Protein AF-A0A239PI27-F1 (afdb_monomer_lite)

pLDDT: mean 76.12, std 17.0, range [29.89, 93.25]

Foldseek 3Di:
DFDFDWLAFQDDDDVPDDQQLDWAQFDLLQWIWGFDDDDDQWTKTATQDGPPPDDDRIDTDGPVRSVVGDRTDGDGCQVHVLSVLNSLLSVQCSVPPPALLSQLSCCCNNVCVQAPPSFQKGKDAQVNLVVSCVSSVHDSVVSVVSVVVCCVLLQKPWPDDDPVGGITIIGGDNDPVSVPVHD

Structure (mmCIF, N/CA/C/O backbone):
data_AF-A0A239PI27-F1
#
_entry.id   AF-A0A239PI27-F1
#
loop_
_atom_site.group_PDB
_atom_site.id
_atom_site.type_symbol
_atom_site.label_atom_id
_atom_site.label_alt_id
_atom_site.label_comp_id
_atom_site.label_asym_id
_atom_site.label_entity_id
_atom_site.label_seq_id
_atom_site.pdbx_PDB_ins_code
_atom_site.Cartn_x
_atom_site.Cartn_y
_atom_site.Cartn_z
_atom_site.occupancy
_atom_site.B_iso_or_equiv
_atom_site.auth_seq_id
_atom_site.auth_comp_id
_atom_site.auth_asym_id
_atom_s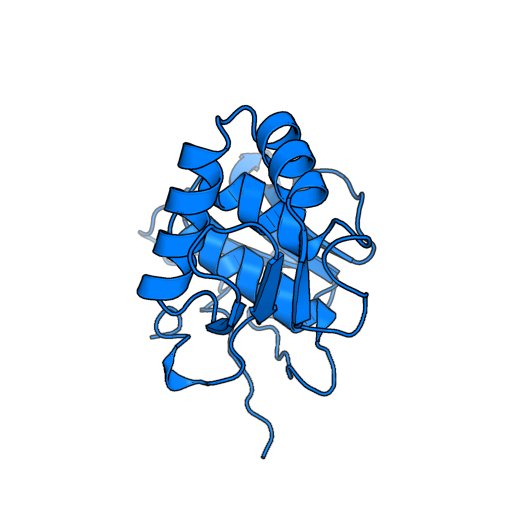ite.auth_atom_id
_atom_site.pdbx_PDB_model_num
ATOM 1 N N . MET A 1 1 ? -10.023 -21.571 -5.915 1.00 35.88 1 MET A N 1
ATOM 2 C CA . MET A 1 1 ? -9.535 -21.628 -4.523 1.00 35.88 1 MET A CA 1
ATOM 3 C C . MET A 1 1 ? -9.506 -20.199 -4.017 1.00 35.88 1 MET A C 1
ATOM 5 O O . MET A 1 1 ? -8.879 -19.379 -4.668 1.00 35.88 1 MET A O 1
ATOM 9 N N . THR A 1 2 ? -10.260 -19.892 -2.965 1.00 34.31 2 THR A N 1
ATOM 10 C CA . THR A 1 2 ? -10.336 -18.550 -2.367 1.00 34.31 2 THR A CA 1
ATOM 11 C C . THR A 1 2 ? -9.229 -18.450 -1.325 1.00 34.31 2 THR A C 1
ATOM 13 O O . THR A 1 2 ? -9.253 -19.186 -0.338 1.00 34.31 2 THR A O 1
ATOM 16 N N . THR A 1 3 ? -8.226 -17.610 -1.561 1.00 36.66 3 THR A N 1
ATOM 17 C CA . THR A 1 3 ? -7.160 -17.361 -0.586 1.00 36.66 3 THR A CA 1
ATOM 18 C C . THR A 1 3 ? -7.616 -16.221 0.313 1.00 36.66 3 THR A C 1
ATOM 20 O O . THR A 1 3 ? -7.413 -15.059 -0.017 1.00 36.66 3 THR A O 1
ATOM 23 N N . ASN A 1 4 ? -8.261 -16.547 1.434 1.00 38.62 4 ASN A N 1
ATOM 24 C CA . ASN A 1 4 ? -8.597 -15.544 2.442 1.00 38.62 4 ASN A CA 1
ATOM 25 C C . ASN A 1 4 ? -7.310 -15.138 3.166 1.00 38.62 4 ASN A C 1
ATOM 27 O O . ASN A 1 4 ? -6.763 -15.912 3.957 1.00 38.62 4 ASN A O 1
ATOM 31 N N . VAL A 1 5 ? -6.812 -13.934 2.892 1.00 39.94 5 VAL A N 1
ATOM 32 C CA . VAL A 1 5 ? -5.713 -13.356 3.669 1.00 39.94 5 VAL A CA 1
ATOM 33 C C . VAL A 1 5 ? -6.312 -12.722 4.917 1.00 39.94 5 VAL A C 1
ATOM 35 O O . VAL A 1 5 ? -6.909 -11.651 4.857 1.00 39.94 5 VAL A O 1
ATOM 38 N N . LYS A 1 6 ? -6.159 -13.395 6.063 1.00 40.91 6 LYS A N 1
ATOM 39 C CA . LYS A 1 6 ? -6.489 -12.809 7.365 1.00 40.91 6 LYS A CA 1
ATOM 40 C C . LYS A 1 6 ? -5.439 -11.763 7.703 1.00 40.91 6 LYS A C 1
ATOM 42 O O . LYS A 1 6 ? -4.371 -12.115 8.191 1.00 40.91 6 LYS A O 1
ATOM 47 N N . LEU A 1 7 ? -5.750 -10.487 7.486 1.00 43.12 7 LEU A N 1
ATOM 48 C CA . LEU A 1 7 ? -5.009 -9.412 8.146 1.00 43.12 7 LEU A CA 1
ATOM 49 C C . LEU A 1 7 ? -5.053 -9.692 9.658 1.00 43.12 7 LEU A C 1
ATOM 51 O O . LEU A 1 7 ? -6.125 -9.989 10.188 1.00 43.12 7 LEU A O 1
ATOM 55 N N . GLY A 1 8 ? -3.878 -9.721 10.296 1.00 35.66 8 GLY A N 1
ATOM 56 C CA . GLY A 1 8 ? -3.658 -10.240 11.649 1.00 35.66 8 GLY A CA 1
ATOM 57 C C . GLY A 1 8 ? -4.667 -9.770 12.703 1.00 35.66 8 GLY A C 1
ATOM 58 O O . GLY A 1 8 ? -5.307 -8.737 12.566 1.00 35.66 8 GLY A O 1
ATOM 59 N N . HIS A 1 9 ? -4.790 -10.565 13.765 1.00 37.97 9 HIS A N 1
ATOM 60 C CA . HIS A 1 9 ? -5.747 -10.439 14.867 1.00 37.97 9 HIS A CA 1
ATOM 61 C C . HIS A 1 9 ? -6.079 -8.980 15.271 1.00 37.97 9 HIS A C 1
ATOM 63 O O . HIS A 1 9 ? -5.299 -8.325 15.960 1.00 37.97 9 HIS A O 1
ATOM 69 N N . VAL A 1 10 ? -7.268 -8.485 14.904 1.00 40.59 10 VAL A N 1
ATOM 70 C CA . VAL A 1 10 ? -7.794 -7.165 15.312 1.00 40.59 10 VAL A CA 1
ATOM 71 C C . VAL A 1 10 ? -8.732 -7.325 16.527 1.00 40.59 10 VAL A C 1
ATOM 73 O O . VAL A 1 10 ? -9.886 -6.924 16.511 1.00 40.59 10 VAL A O 1
ATOM 76 N N . GLY A 1 11 ? -8.280 -8.005 17.584 1.00 36.88 11 GLY A N 1
ATOM 77 C CA . GLY A 1 11 ? -9.087 -8.281 18.787 1.00 36.88 11 GLY A CA 1
ATOM 78 C C . GLY A 1 11 ? -9.107 -7.148 19.835 1.00 36.88 11 GLY A C 1
ATOM 79 O O . GLY A 1 11 ? -8.317 -6.201 19.735 1.00 36.88 11 GLY A O 1
ATOM 80 N N . PRO A 1 12 ? -9.969 -7.241 20.878 1.00 37.19 12 PRO A N 1
ATOM 81 C CA . PRO A 1 12 ? -9.900 -6.365 22.052 1.00 37.19 12 PRO A CA 1
ATOM 82 C C . PRO A 1 12 ? -8.507 -6.450 22.690 1.00 37.19 12 PRO A C 1
ATOM 84 O O . PRO A 1 12 ? -7.808 -7.448 22.508 1.00 37.19 12 PRO A O 1
ATOM 87 N N . PRO A 1 13 ? -8.061 -5.411 23.416 1.00 37.12 13 PRO A N 1
ATOM 88 C CA . PRO A 1 13 ? -6.675 -5.320 23.831 1.00 37.12 13 PRO A CA 1
ATOM 89 C C . PRO A 1 13 ? -6.244 -6.537 24.660 1.00 37.12 13 PRO A C 1
ATOM 91 O O . PRO A 1 13 ? -6.790 -6.722 25.746 1.00 37.12 13 PRO A O 1
ATOM 94 N N . PRO A 1 14 ? -5.225 -7.315 24.237 1.00 39.59 14 PRO A N 1
ATOM 95 C CA . PRO A 1 14 ? -4.486 -8.114 25.194 1.00 39.59 14 PRO A CA 1
ATOM 96 C C . PRO A 1 14 ? -3.886 -7.149 26.214 1.00 39.59 14 PRO A C 1
ATOM 98 O O . PRO A 1 14 ? -3.265 -6.136 25.861 1.00 39.59 14 PRO A O 1
ATOM 101 N N . THR A 1 15 ? -4.131 -7.435 27.486 1.00 44.69 15 THR A N 1
ATOM 102 C CA . THR A 1 15 ? -3.475 -6.793 28.620 1.00 44.69 15 THR A CA 1
ATOM 103 C C . THR A 1 15 ? -1.974 -7.063 28.518 1.00 44.69 15 THR A C 1
ATOM 105 O O . THR A 1 15 ? -1.523 -8.123 28.935 1.00 44.69 15 THR A O 1
ATOM 108 N N . GLY A 1 16 ? -1.207 -6.142 27.921 1.00 44.62 16 GLY A N 1
ATOM 109 C CA . GLY A 1 16 ? 0.262 -6.208 27.919 1.00 44.62 16 GLY A CA 1
ATOM 110 C C . GLY A 1 16 ? 0.997 -5.753 26.652 1.00 44.62 16 GLY A C 1
ATOM 111 O O . GLY A 1 16 ? 2.177 -5.442 26.758 1.00 44.62 16 GLY A O 1
ATOM 112 N N . ASP A 1 17 ? 0.344 -5.660 25.487 1.00 52.19 17 ASP A N 1
ATOM 113 C CA . ASP A 1 17 ? 1.023 -5.285 24.226 1.00 52.19 17 ASP A CA 1
ATOM 114 C C . ASP A 1 17 ? 0.942 -3.787 23.906 1.00 52.19 17 ASP A C 1
ATOM 116 O O . ASP A 1 17 ? -0.110 -3.177 24.114 1.00 52.19 17 ASP A O 1
ATOM 120 N N . ASP A 1 18 ? 2.008 -3.221 23.316 1.00 54.88 18 ASP A N 1
ATOM 121 C CA . ASP A 1 18 ? 2.048 -1.824 22.853 1.00 54.88 18 ASP A CA 1
ATOM 122 C C . ASP A 1 18 ? 0.919 -1.570 21.832 1.00 54.88 18 ASP A C 1
ATOM 124 O O . ASP A 1 18 ? 0.985 -2.042 20.688 1.00 54.88 18 ASP A O 1
ATOM 128 N N . PRO A 1 19 ? -0.128 -0.807 22.199 1.00 53.09 19 PRO A N 1
ATOM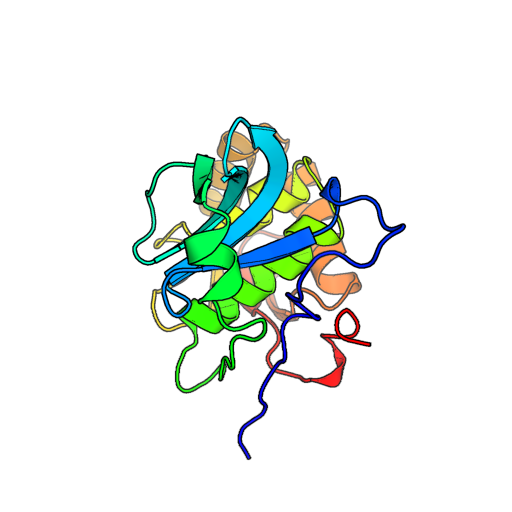 129 C CA . PRO A 1 19 ? -1.264 -0.563 21.320 1.00 53.09 19 PRO A CA 1
ATOM 130 C C . PRO A 1 19 ? -0.869 0.209 20.054 1.00 53.09 19 PRO A C 1
ATOM 132 O O . PRO A 1 19 ? -1.621 0.184 19.085 1.00 53.09 19 PRO A O 1
ATOM 135 N N . ARG A 1 20 ? 0.307 0.855 20.017 1.00 50.44 20 ARG A N 1
ATOM 136 C CA . ARG A 1 20 ? 0.781 1.660 18.878 1.00 50.44 20 ARG A CA 1
ATOM 137 C C . ARG A 1 20 ? 1.198 0.843 17.658 1.00 50.44 20 ARG A C 1
ATOM 139 O O . ARG A 1 20 ? 1.358 1.410 16.581 1.00 50.44 20 ARG A O 1
ATOM 146 N N . ARG A 1 21 ? 1.373 -0.474 17.803 1.00 54.38 21 ARG A N 1
ATOM 147 C CA . ARG A 1 21 ? 1.685 -1.386 16.687 1.00 54.38 21 ARG A CA 1
ATOM 148 C C . ARG A 1 21 ? 0.445 -2.011 16.050 1.00 54.38 21 ARG A C 1
ATOM 150 O O . ARG A 1 21 ? 0.571 -2.833 15.150 1.00 54.38 21 ARG A O 1
ATOM 157 N N . ARG A 1 22 ? -0.752 -1.647 16.516 1.00 65.38 22 ARG A N 1
ATOM 158 C CA . ARG A 1 22 ? -1.993 -2.303 16.104 1.00 65.38 22 ARG A CA 1
ATOM 159 C C . ARG A 1 22 ? -2.624 -1.612 14.914 1.00 65.38 22 ARG A C 1
ATOM 161 O O . ARG A 1 22 ? -2.757 -0.386 14.892 1.00 65.38 22 ARG A O 1
ATOM 168 N N . VAL A 1 23 ? -3.067 -2.435 13.973 1.00 65.69 23 VAL A N 1
ATOM 169 C CA . VAL A 1 23 ? -3.832 -2.018 12.809 1.00 65.69 23 VAL A CA 1
ATOM 170 C C . VAL A 1 23 ? -5.245 -2.574 12.913 1.00 65.69 23 VAL A C 1
ATOM 172 O O . VAL A 1 23 ? -5.414 -3.733 13.269 1.00 65.69 23 VAL A O 1
ATOM 175 N N . LEU A 1 24 ? -6.252 -1.747 12.640 1.00 68.44 24 LEU A N 1
ATOM 176 C CA . LEU A 1 24 ? -7.659 -2.105 12.751 1.00 68.44 24 LEU A CA 1
ATOM 177 C C . LEU A 1 24 ? -8.377 -1.888 11.422 1.00 68.44 24 LEU A C 1
ATOM 179 O O . LEU A 1 24 ? -8.282 -0.803 10.849 1.00 68.44 24 LEU A O 1
ATOM 183 N N . ALA A 1 25 ? -9.133 -2.888 10.968 1.00 64.00 25 ALA A N 1
ATOM 184 C CA . ALA A 1 25 ? -10.137 -2.704 9.927 1.00 64.00 25 ALA A CA 1
ATOM 185 C C . ALA A 1 25 ? -11.415 -2.142 10.563 1.00 64.00 25 ALA A C 1
ATOM 187 O O . ALA A 1 25 ? -11.861 -2.618 11.604 1.00 64.00 25 ALA A O 1
ATOM 188 N N . ILE A 1 26 ? -12.010 -1.121 9.955 1.00 70.06 26 ILE A N 1
ATOM 189 C CA . ILE A 1 26 ? -13.202 -0.455 10.488 1.00 70.06 26 ILE A CA 1
ATOM 190 C C . ILE A 1 26 ? -14.272 -0.276 9.421 1.00 70.06 26 ILE A C 1
ATOM 192 O O . ILE A 1 26 ? -13.984 -0.287 8.224 1.00 70.06 26 ILE A O 1
ATOM 196 N N . ARG A 1 27 ? -15.519 -0.079 9.876 1.00 63.84 27 ARG A N 1
ATOM 197 C CA . ARG A 1 27 ? -16.681 0.238 9.027 1.00 63.84 27 ARG A CA 1
ATOM 198 C C . ARG A 1 27 ? -16.872 -0.764 7.880 1.00 63.84 27 ARG A C 1
ATOM 200 O O . ARG A 1 27 ? -16.942 -0.377 6.717 1.00 63.84 27 ARG A O 1
ATOM 207 N N . GLY A 1 28 ? -16.892 -2.056 8.208 1.00 62.38 28 GLY A N 1
ATOM 208 C CA . GLY A 1 28 ? -17.122 -3.120 7.224 1.00 62.38 28 GLY A CA 1
ATOM 209 C C . GLY A 1 28 ? -16.000 -3.299 6.195 1.00 62.38 28 GLY A C 1
ATOM 210 O O . GLY A 1 28 ? -16.271 -3.796 5.113 1.00 62.38 28 GLY A O 1
ATOM 211 N N . GLY A 1 29 ? -14.769 -2.872 6.508 1.00 62.75 29 GLY A N 1
ATOM 212 C CA . GLY A 1 29 ? -13.605 -3.010 5.620 1.00 62.75 29 GLY A CA 1
ATOM 213 C C . GLY A 1 29 ? -13.283 -1.771 4.782 1.00 62.75 29 GLY A C 1
ATOM 214 O O . GLY A 1 29 ? -12.310 -1.760 4.039 1.00 62.75 29 GLY A O 1
ATOM 215 N N . THR A 1 30 ? -14.042 -0.687 4.947 1.00 72.38 30 THR A N 1
ATOM 216 C CA . THR A 1 30 ? -13.843 0.552 4.176 1.00 72.38 30 THR A CA 1
ATOM 217 C C . THR A 1 30 ? -12.625 1.365 4.611 1.00 72.38 30 THR A C 1
ATOM 219 O O . THR A 1 30 ? -12.208 2.265 3.887 1.00 72.38 30 THR A O 1
ATOM 222 N N . ALA A 1 31 ? -12.017 1.080 5.765 1.00 75.12 31 ALA A N 1
ATOM 223 C CA . ALA A 1 31 ? -10.740 1.674 6.144 1.00 75.12 31 ALA A CA 1
ATOM 224 C C . ALA A 1 31 ? -9.902 0.749 7.025 1.00 75.12 31 ALA A C 1
ATOM 226 O O . ALA A 1 31 ? -10.425 -0.068 7.783 1.00 75.12 31 ALA A O 1
ATOM 227 N N . ILE A 1 32 ? -8.589 0.940 6.948 1.00 78.44 32 ILE A N 1
ATOM 228 C CA . ILE A 1 32 ? -7.593 0.312 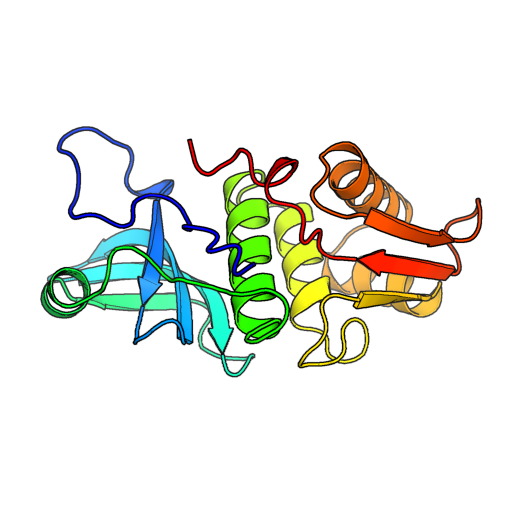7.804 1.00 78.44 32 ILE A CA 1
ATOM 229 C C . ILE A 1 32 ? -6.824 1.413 8.528 1.00 78.44 32 ILE A C 1
ATOM 231 O O . ILE A 1 32 ? -6.345 2.358 7.897 1.00 78.44 32 ILE A O 1
ATOM 235 N N . VAL A 1 33 ? -6.692 1.310 9.849 1.00 78.00 33 VAL A N 1
ATOM 236 C CA . VAL A 1 33 ? -6.125 2.376 10.684 1.00 78.00 33 VAL A CA 1
ATOM 237 C C . VAL A 1 33 ? -5.080 1.868 11.667 1.00 78.00 33 VAL A C 1
ATOM 239 O O . VAL A 1 33 ? -5.223 0.779 12.196 1.00 78.00 33 VAL A O 1
ATOM 242 N N . ALA A 1 34 ? -4.061 2.669 11.970 1.00 76.81 34 ALA A N 1
ATOM 243 C CA . ALA A 1 34 ? -3.115 2.425 13.057 1.00 76.81 34 ALA A CA 1
ATOM 244 C C . ALA A 1 34 ? -3.561 3.147 14.333 1.00 76.81 34 ALA A C 1
ATOM 246 O O . ALA A 1 34 ? -3.824 4.354 14.307 1.00 76.81 34 ALA A O 1
ATOM 247 N N . VAL A 1 35 ? -3.613 2.440 15.461 1.00 73.94 35 VAL A N 1
ATOM 248 C CA . VAL A 1 35 ? -3.968 3.029 16.762 1.00 73.94 35 VAL A CA 1
ATOM 249 C C . VAL A 1 35 ? -2.824 3.906 17.273 1.00 73.94 35 VAL A C 1
ATOM 251 O O . VAL A 1 35 ? -1.674 3.484 17.287 1.00 73.94 35 VAL A O 1
ATOM 254 N N . GLN A 1 36 ? -3.120 5.134 17.714 1.00 78.19 36 GLN A N 1
ATOM 255 C CA . GLN A 1 36 ? -2.104 6.035 18.273 1.00 78.19 36 GLN A CA 1
ATOM 256 C C . GLN A 1 36 ? -2.234 6.216 19.784 1.00 78.19 36 GLN A C 1
ATOM 258 O O . GLN A 1 36 ? -1.290 5.971 20.537 1.00 78.19 36 GLN A O 1
ATOM 263 N N . SER A 1 37 ? -3.383 6.722 20.230 1.00 78.50 37 SER A N 1
ATOM 264 C CA . SER A 1 37 ? -3.563 7.164 21.612 1.00 78.50 37 SER A CA 1
ATOM 265 C C . SER A 1 37 ? -5.013 7.064 22.047 1.00 78.50 37 SER A C 1
ATOM 267 O O . SER A 1 37 ? -5.927 7.327 21.265 1.00 78.50 37 SER A O 1
ATOM 269 N N . ARG A 1 38 ? -5.219 6.784 23.330 1.00 78.25 38 ARG A N 1
ATOM 270 C CA . ARG A 1 38 ? -6.528 6.871 23.967 1.00 78.25 38 ARG A CA 1
ATOM 271 C C . ARG A 1 38 ? -6.980 8.333 24.069 1.00 78.25 38 ARG A C 1
ATOM 273 O O . ARG A 1 38 ? -6.177 9.201 24.403 1.00 78.25 38 ARG A O 1
ATOM 280 N N . SER A 1 39 ? -8.248 8.614 23.783 1.00 75.62 39 SER A N 1
ATOM 281 C CA . SER A 1 39 ? -8.845 9.944 23.943 1.00 75.62 39 SER A CA 1
ATOM 282 C C . SER A 1 39 ? -10.305 9.808 24.372 1.00 75.62 39 SER A C 1
ATOM 284 O O . SER A 1 39 ? -11.136 9.335 23.603 1.00 75.62 39 SER A O 1
ATOM 286 N N . GLY A 1 40 ? -10.612 10.198 25.613 1.00 80.62 40 GLY A N 1
ATOM 287 C CA . GLY A 1 40 ? -11.962 10.085 26.172 1.00 80.62 40 GLY A CA 1
ATOM 288 C C . GLY A 1 40 ? -12.498 8.648 26.125 1.00 80.62 40 GLY A C 1
ATOM 289 O O . GLY A 1 40 ? -11.872 7.727 26.653 1.00 80.62 40 GLY A O 1
ATOM 290 N N . ASN A 1 41 ? -13.646 8.476 25.467 1.00 78.31 41 ASN A N 1
ATOM 291 C CA . ASN A 1 41 ? -14.352 7.208 25.241 1.00 78.31 41 ASN A CA 1
ATOM 292 C C . ASN A 1 41 ? -13.964 6.501 23.921 1.00 78.31 41 ASN A C 1
ATOM 294 O O . ASN A 1 41 ? -14.709 5.656 23.422 1.00 78.31 41 ASN A O 1
ATOM 298 N N . GLY A 1 42 ? -12.820 6.857 23.330 1.00 80.62 42 GLY A N 1
ATOM 299 C CA . GLY A 1 42 ? -12.363 6.280 22.071 1.00 80.62 42 GLY A CA 1
ATOM 300 C C . GLY A 1 42 ? -10.847 6.282 21.880 1.00 80.62 42 GLY A C 1
ATOM 301 O O . GLY A 1 42 ? -10.050 6.622 22.761 1.00 80.62 42 GLY A O 1
ATOM 302 N N . TRP A 1 43 ? -10.440 5.870 20.690 1.00 80.50 43 TRP A N 1
ATOM 303 C CA . TRP A 1 43 ? -9.062 5.773 20.241 1.00 80.50 43 TRP A CA 1
ATOM 304 C C . TRP A 1 43 ? -8.844 6.703 19.064 1.00 80.50 43 TRP A C 1
ATOM 306 O O . TRP A 1 43 ? -9.586 6.676 18.086 1.00 80.50 43 TRP A O 1
ATOM 316 N N . ARG A 1 44 ? -7.801 7.525 19.152 1.00 83.69 44 ARG A N 1
ATOM 317 C CA . ARG A 1 44 ? -7.309 8.297 18.017 1.00 83.69 44 ARG A CA 1
ATOM 318 C C . ARG A 1 44 ? -6.450 7.384 17.157 1.00 83.69 44 ARG A C 1
ATOM 320 O O . ARG A 1 44 ? -5.481 6.801 17.653 1.00 83.69 44 ARG A O 1
ATOM 327 N N . CYS A 1 45 ? -6.787 7.306 15.880 1.00 82.56 45 CYS A N 1
ATOM 328 C CA . CYS A 1 45 ? -6.140 6.425 14.923 1.00 82.56 45 CYS A CA 1
ATOM 329 C C . CYS A 1 45 ? -5.708 7.205 13.679 1.00 82.56 45 CYS A C 1
ATOM 331 O O . CYS A 1 45 ? -6.409 8.113 13.229 1.00 82.56 45 CYS A O 1
ATOM 333 N N . ASN A 1 46 ? -4.559 6.839 13.115 1.00 82.69 46 ASN A N 1
ATOM 334 C CA . ASN A 1 46 ? -4.158 7.289 11.785 1.00 82.69 46 ASN A CA 1
ATOM 335 C C . ASN A 1 46 ? -4.767 6.355 10.754 1.00 82.69 46 ASN A C 1
ATOM 337 O O . ASN A 1 46 ? -4.612 5.142 10.863 1.00 82.69 46 ASN A O 1
ATOM 341 N N . VAL A 1 47 ? -5.392 6.902 9.725 1.00 82.75 47 VAL A N 1
ATOM 342 C CA . VAL A 1 47 ? -5.846 6.099 8.595 1.00 82.75 47 VAL A CA 1
ATOM 343 C C . VAL A 1 47 ? -4.625 5.674 7.787 1.00 82.75 47 VAL A C 1
ATOM 345 O O . VAL A 1 47 ? -3.843 6.520 7.352 1.00 82.75 47 VAL A O 1
ATOM 348 N N . ILE A 1 48 ? -4.438 4.361 7.637 1.00 80.12 48 ILE A N 1
ATOM 349 C CA . ILE A 1 48 ? -3.409 3.765 6.780 1.00 80.12 48 ILE A CA 1
ATOM 350 C C . ILE A 1 48 ? -3.928 3.692 5.345 1.00 80.12 48 ILE A C 1
ATOM 352 O O . ILE A 1 48 ? -3.225 4.142 4.442 1.00 80.12 48 ILE A O 1
ATOM 356 N N . ALA A 1 49 ? -5.152 3.191 5.171 1.00 77.06 49 ALA A N 1
ATOM 357 C CA . ALA A 1 49 ? -5.819 3.037 3.884 1.00 77.06 49 ALA A CA 1
ATOM 358 C C . ALA A 1 49 ? -7.333 3.259 4.039 1.00 77.06 49 ALA A C 1
ATOM 360 O O . ALA A 1 49 ? -7.891 2.933 5.088 1.00 77.06 49 ALA A O 1
ATOM 361 N N . GLN A 1 50 ? -8.008 3.787 3.017 1.00 80.81 50 GLN A N 1
ATOM 362 C CA . GLN A 1 50 ? -9.460 3.992 3.029 1.00 80.81 50 GLN A CA 1
ATOM 363 C C . GLN A 1 50 ? -10.059 3.932 1.617 1.00 80.81 50 GLN A C 1
ATOM 365 O O . GLN A 1 50 ? -9.433 4.368 0.651 1.00 80.81 50 GLN A O 1
ATOM 370 N N . GLN A 1 51 ? -11.300 3.451 1.538 1.00 70.44 51 GLN A N 1
ATOM 371 C CA . GLN A 1 51 ? -12.186 3.507 0.382 1.00 70.44 51 GLN A CA 1
ATOM 372 C C . GLN A 1 51 ? -13.424 4.389 0.659 1.00 70.44 51 GLN A C 1
ATOM 374 O O . GLN A 1 51 ? -14.059 4.244 1.709 1.00 70.44 51 GLN A O 1
ATOM 379 N N . PRO A 1 52 ? -13.808 5.277 -0.282 1.00 71.62 52 PRO A N 1
ATOM 380 C CA . PRO A 1 52 ? -12.982 5.748 -1.399 1.00 71.62 52 PRO A CA 1
ATOM 381 C C . PRO A 1 52 ? -11.735 6.500 -0.889 1.00 71.62 52 PRO A C 1
ATOM 383 O O . PRO A 1 52 ? -11.709 6.980 0.247 1.00 71.62 52 PRO A O 1
ATOM 386 N N . CYS A 1 53 ? -10.695 6.593 -1.723 1.00 70.44 53 CYS A N 1
ATOM 387 C CA . CYS A 1 53 ? -9.468 7.320 -1.387 1.00 70.44 53 CYS A CA 1
ATOM 388 C C . CYS A 1 53 ? -9.753 8.810 -1.104 1.00 70.44 53 CYS A C 1
ATOM 390 O O . CYS A 1 53 ? -10.722 9.375 -1.610 1.00 70.44 53 CYS A O 1
ATOM 392 N N . GLY A 1 54 ? -8.886 9.463 -0.320 1.00 66.75 54 GLY A N 1
ATOM 393 C CA . GLY A 1 54 ? -8.988 10.903 -0.025 1.00 66.75 54 GLY A CA 1
ATOM 394 C C . GLY A 1 54 ? -9.771 11.267 1.244 1.00 66.75 54 GLY A C 1
ATOM 395 O O . GLY A 1 54 ? -10.110 12.431 1.447 1.00 66.75 54 GLY A O 1
ATOM 396 N N . GLY A 1 55 ? -10.059 10.290 2.107 1.00 74.75 55 GLY A N 1
ATOM 397 C CA . GLY A 1 55 ? -10.656 10.528 3.420 1.00 74.75 55 GLY A CA 1
ATOM 398 C C . GLY A 1 55 ? -9.708 11.193 4.435 1.00 74.75 55 GLY A C 1
ATOM 399 O O . GLY A 1 55 ? -8.535 11.449 4.150 1.00 74.75 55 GLY A O 1
ATOM 400 N N . PRO A 1 56 ? -10.200 11.494 5.651 1.00 76.69 56 PRO A N 1
ATOM 401 C CA . PRO A 1 56 ? -9.388 12.122 6.683 1.00 76.69 56 PRO A CA 1
ATOM 402 C C . PRO A 1 56 ? -8.237 11.201 7.109 1.00 76.69 56 PRO A C 1
ATOM 404 O O . PRO A 1 56 ? -8.448 10.052 7.478 1.00 76.69 56 PRO A O 1
ATOM 407 N N . GLY A 1 57 ? -7.008 11.726 7.151 1.00 78.75 57 GLY A N 1
ATOM 408 C CA . GLY A 1 57 ? -5.822 10.956 7.562 1.00 78.75 57 GLY A CA 1
ATOM 409 C C . GLY A 1 57 ? -5.825 10.515 9.033 1.00 78.75 57 GLY A C 1
ATOM 410 O O . GLY A 1 57 ? -4.972 9.731 9.451 1.00 78.75 57 GLY A O 1
ATOM 411 N N . ARG A 1 58 ? -6.772 11.018 9.831 1.00 83.94 58 ARG A N 1
ATOM 412 C CA . ARG A 1 58 ? -6.994 10.647 11.229 1.00 83.94 58 ARG A CA 1
ATOM 413 C C . ARG A 1 58 ? -8.474 10.558 11.530 1.00 83.94 58 ARG A C 1
ATOM 415 O O . ARG A 1 58 ? -9.254 11.386 11.070 1.00 83.94 58 ARG A O 1
ATOM 422 N N . ILE A 1 59 ? -8.821 9.615 12.387 1.00 84.38 59 ILE A N 1
ATOM 423 C CA . ILE A 1 59 ? -10.175 9.441 12.897 1.00 84.38 59 ILE A CA 1
ATOM 424 C C . ILE A 1 59 ? -10.137 9.113 14.390 1.00 84.38 59 ILE A C 1
ATOM 426 O O . ILE A 1 59 ? -9.106 8.697 14.926 1.00 84.38 59 ILE A O 1
ATOM 430 N N . THR A 1 60 ? -11.278 9.277 15.048 1.00 84.44 60 THR A N 1
ATOM 431 C CA . THR A 1 60 ? -11.509 8.742 16.390 1.00 84.44 60 THR A CA 1
ATOM 432 C C . THR A 1 60 ? -12.488 7.585 16.269 1.00 84.44 60 THR A C 1
ATOM 434 O O . THR A 1 60 ? -13.533 7.756 15.650 1.00 84.44 60 THR A O 1
ATOM 437 N N . ILE A 1 61 ? -12.148 6.434 16.847 1.00 77.69 61 ILE A N 1
ATOM 438 C CA . ILE A 1 61 ? -13.027 5.263 16.922 1.00 77.69 61 ILE A CA 1
ATOM 439 C C . ILE A 1 61 ? -13.466 5.093 18.370 1.00 77.69 61 ILE A C 1
ATOM 441 O O . ILE A 1 61 ? -12.630 5.028 19.269 1.00 77.69 61 ILE A O 1
ATOM 445 N N . THR A 1 62 ? -14.766 5.033 18.612 1.00 81.38 62 THR A N 1
ATOM 446 C CA . THR A 1 62 ? -15.322 4.801 19.949 1.00 81.38 62 THR A CA 1
ATOM 447 C C . THR A 1 62 ? -15.146 3.346 20.389 1.00 81.38 62 THR A C 1
ATOM 449 O O . THR A 1 62 ? -15.007 2.442 19.566 1.00 81.38 62 THR A O 1
ATOM 452 N N . ASP A 1 63 ? -15.194 3.087 21.697 1.00 76.75 63 ASP A N 1
ATOM 453 C CA . ASP A 1 63 ? -15.153 1.704 22.202 1.00 76.75 63 ASP A CA 1
ATOM 454 C C . ASP A 1 63 ? -16.322 0.854 21.700 1.00 76.75 63 ASP A C 1
ATOM 456 O O . ASP A 1 63 ? -16.157 -0.339 21.463 1.00 76.75 63 ASP A O 1
ATOM 460 N N . ALA A 1 64 ? -17.490 1.469 21.498 1.00 76.94 64 ALA A N 1
ATOM 461 C CA . ALA A 1 64 ? -18.660 0.794 20.950 1.00 76.94 64 ALA A CA 1
ATOM 462 C C . ALA A 1 64 ? -18.432 0.354 19.494 1.00 76.94 64 ALA A C 1
ATOM 464 O O . ALA A 1 64 ? -18.754 -0.776 19.139 1.00 76.94 64 ALA A O 1
ATOM 465 N N . GLU A 1 65 ? -17.827 1.210 18.663 1.00 74.06 65 GLU A N 1
ATOM 466 C CA . GLU A 1 65 ? -17.465 0.861 17.282 1.00 74.06 65 GLU A CA 1
ATOM 467 C C . GLU A 1 65 ? -16.393 -0.233 17.226 1.00 74.06 65 GLU A C 1
ATOM 469 O O . GLU A 1 65 ? -16.457 -1.100 16.358 1.00 74.06 65 GLU A O 1
ATOM 474 N N . LEU A 1 66 ? -15.433 -0.223 18.157 1.00 71.50 66 LEU A N 1
ATOM 475 C CA . LEU A 1 66 ? -14.428 -1.285 18.266 1.00 71.50 66 LEU A CA 1
ATOM 476 C C . LEU A 1 66 ? -15.048 -2.613 18.689 1.00 71.50 66 LEU A C 1
ATOM 478 O O . LEU A 1 66 ? -14.725 -3.641 18.106 1.00 71.50 66 LEU A O 1
ATOM 482 N N . ALA A 1 67 ? -15.945 -2.593 19.677 1.00 70.06 67 ALA A N 1
ATOM 483 C CA . ALA A 1 67 ? -16.626 -3.791 20.158 1.00 70.06 67 ALA A CA 1
ATOM 484 C C . ALA A 1 67 ? -17.566 -4.399 19.104 1.00 70.06 67 ALA A C 1
ATOM 486 O O . ALA A 1 67 ? -17.752 -5.612 19.079 1.00 70.06 67 ALA A O 1
ATOM 487 N N . ALA A 1 68 ? -18.152 -3.567 18.239 1.00 68.38 68 ALA A N 1
ATOM 488 C CA . ALA A 1 68 ? -19.013 -4.006 17.142 1.00 68.38 68 ALA A CA 1
ATOM 489 C C . ALA A 1 68 ? -18.238 -4.424 15.876 1.00 68.38 68 ALA A C 1
ATOM 491 O O . ALA A 1 68 ? -18.812 -5.045 14.981 1.00 68.38 68 ALA A O 1
ATOM 492 N N . GLY A 1 69 ? -16.960 -4.053 15.765 1.00 63.03 69 GLY A N 1
ATOM 493 C CA . GLY A 1 69 ? -16.129 -4.327 14.598 1.00 63.03 69 GLY A CA 1
ATOM 494 C C . GLY A 1 69 ? -15.677 -5.785 14.517 1.00 63.03 69 GLY A C 1
ATOM 495 O O . GLY A 1 69 ? -15.371 -6.417 15.525 1.00 63.03 69 GLY A O 1
ATOM 496 N N . SER A 1 70 ? -15.591 -6.318 13.296 1.00 62.59 70 SER A N 1
ATOM 497 C CA . SER A 1 70 ? -14.951 -7.617 13.075 1.00 62.59 70 SER A CA 1
ATOM 498 C C . SER A 1 70 ? -13.431 -7.484 13.220 1.00 62.59 70 SER A C 1
ATOM 500 O O . SER A 1 70 ? -12.847 -6.591 12.597 1.00 62.59 70 SER A O 1
ATOM 502 N N . PRO A 1 71 ? -12.770 -8.399 13.956 1.00 56.03 71 PRO A N 1
ATOM 503 C CA . PRO A 1 71 ? -11.327 -8.401 14.125 1.00 56.03 71 PRO A CA 1
ATOM 504 C C . PRO A 1 71 ? -10.569 -8.893 12.874 1.00 56.03 71 PRO A C 1
ATOM 506 O O . PRO A 1 71 ? -9.347 -9.040 12.882 1.00 56.03 71 PRO A O 1
ATOM 509 N N . THR A 1 72 ? -11.289 -9.260 11.821 1.00 60.06 72 THR A N 1
ATOM 510 C CA . THR A 1 72 ? -10.725 -9.825 10.600 1.00 60.06 72 THR A CA 1
ATOM 511 C C . THR A 1 72 ? -11.500 -9.308 9.404 1.00 60.06 72 THR A C 1
ATOM 513 O O . THR A 1 72 ? -12.731 -9.233 9.438 1.00 60.06 72 THR A O 1
ATOM 516 N N . MET A 1 73 ? -10.767 -8.987 8.344 1.00 65.81 73 MET A N 1
ATOM 517 C CA . MET A 1 73 ? -11.315 -8.662 7.036 1.00 65.81 73 MET A CA 1
ATOM 518 C C . MET A 1 73 ? -10.837 -9.734 6.063 1.00 65.81 73 MET A C 1
ATOM 520 O O . MET A 1 73 ? -9.631 -9.915 5.907 1.00 65.81 73 MET A O 1
ATOM 524 N N . ASP A 1 74 ? -11.776 -10.454 5.453 1.00 69.06 74 ASP A N 1
ATOM 525 C CA . ASP A 1 74 ? -11.464 -11.378 4.368 1.00 69.06 74 ASP A CA 1
ATOM 526 C C . ASP A 1 74 ? -11.373 -10.573 3.070 1.00 69.06 74 ASP A C 1
ATOM 528 O O . ASP A 1 74 ? -12.350 -9.957 2.648 1.00 69.06 74 ASP A O 1
ATOM 532 N N . VAL A 1 75 ? -10.196 -10.580 2.449 1.00 74.56 75 VAL A N 1
ATOM 533 C CA . VAL A 1 75 ? -9.960 -9.970 1.136 1.00 74.56 75 VAL A CA 1
ATOM 534 C C . VAL A 1 75 ? -9.513 -11.037 0.152 1.00 74.56 75 VAL A C 1
ATOM 536 O O . VAL A 1 75 ? -8.662 -11.871 0.466 1.00 74.56 75 VAL A O 1
ATOM 539 N N . ASP A 1 76 ? -10.096 -11.004 -1.042 1.00 80.75 76 ASP A N 1
ATOM 540 C CA . ASP A 1 76 ? -9.755 -11.885 -2.155 1.00 80.75 76 ASP A CA 1
ATOM 541 C C . ASP A 1 76 ? -9.118 -11.021 -3.255 1.00 80.75 76 ASP A C 1
ATOM 543 O O . ASP A 1 76 ? -9.773 -10.105 -3.746 1.00 80.75 76 ASP A O 1
ATOM 547 N N . PRO A 1 77 ? -7.869 -11.282 -3.677 1.00 83.44 77 PRO A N 1
ATOM 548 C CA . PRO A 1 77 ? -7.173 -10.431 -4.645 1.00 83.44 77 PRO A CA 1
ATOM 549 C C . PRO A 1 77 ? -7.818 -10.392 -6.041 1.00 83.44 77 PRO A C 1
ATOM 551 O O . PRO A 1 77 ? -7.477 -9.525 -6.842 1.00 83.44 77 PRO A O 1
ATOM 554 N N . VAL A 1 78 ? -8.709 -11.334 -6.358 1.00 86.06 78 VAL A N 1
ATOM 555 C CA . VAL A 1 78 ? -9.433 -11.417 -7.634 1.00 86.06 78 VAL A CA 1
ATOM 556 C C . VAL A 1 78 ? -10.808 -10.759 -7.526 1.00 86.06 78 VAL A C 1
ATOM 558 O O . VAL A 1 78 ? -11.224 -10.066 -8.451 1.00 86.06 78 VAL A O 1
ATOM 561 N N . ARG A 1 79 ? -11.531 -10.979 -6.421 1.00 85.31 79 ARG A N 1
ATOM 562 C CA . ARG A 1 79 ? -12.891 -10.439 -6.220 1.00 85.31 79 ARG A CA 1
ATOM 563 C C . ARG A 1 79 ? -12.908 -9.039 -5.606 1.00 85.31 79 ARG A C 1
ATOM 565 O O . ARG A 1 79 ? -13.844 -8.292 -5.864 1.00 85.31 79 ARG A O 1
ATOM 572 N N . ASP A 1 80 ? -11.898 -8.711 -4.809 1.00 83.56 80 ASP A N 1
ATOM 573 C CA . ASP A 1 80 ? -11.709 -7.429 -4.125 1.00 83.56 80 ASP A CA 1
ATOM 574 C C . ASP A 1 80 ? -10.224 -6.988 -4.158 1.00 83.56 80 ASP A C 1
ATOM 576 O O . ASP A 1 80 ? -9.525 -6.954 -3.139 1.00 83.56 80 ASP A O 1
ATOM 580 N N . PRO A 1 81 ? -9.697 -6.662 -5.350 1.00 86.88 81 PRO A N 1
ATOM 581 C CA . PRO A 1 81 ? -8.314 -6.216 -5.522 1.00 86.88 81 PRO A CA 1
ATOM 582 C C . PRO A 1 81 ? -8.009 -4.905 -4.784 1.00 86.88 81 PRO A C 1
ATOM 584 O O . PRO A 1 81 ? -6.882 -4.703 -4.335 1.00 86.88 81 PRO A O 1
ATOM 587 N N . ASP A 1 82 ? -8.985 -4.008 -4.632 1.00 87.06 82 ASP A N 1
ATOM 588 C CA . ASP A 1 82 ? -8.760 -2.744 -3.933 1.00 87.06 82 ASP A CA 1
ATOM 589 C C . ASP A 1 82 ? -8.688 -2.952 -2.412 1.00 87.06 82 ASP A C 1
ATOM 591 O O . ASP A 1 82 ? -7.781 -2.410 -1.776 1.00 87.06 82 ASP A O 1
ATOM 595 N N . GLY A 1 83 ? -9.562 -3.778 -1.823 1.00 82.88 83 GLY A N 1
ATOM 596 C CA . GLY A 1 83 ? -9.447 -4.173 -0.417 1.00 82.88 83 GLY A CA 1
ATOM 597 C C . GLY A 1 83 ? -8.160 -4.954 -0.144 1.00 82.88 83 GLY A C 1
ATOM 598 O O . GLY A 1 83 ? -7.482 -4.724 0.863 1.00 82.88 83 GLY A O 1
ATOM 599 N N . TYR A 1 84 ? -7.735 -5.800 -1.087 1.00 84.94 84 TYR A N 1
ATOM 600 C CA . TYR A 1 84 ? -6.442 -6.478 -1.011 1.00 84.94 84 TYR A CA 1
ATOM 601 C C . TYR A 1 84 ? -5.263 -5.489 -1.036 1.00 84.94 84 TYR A C 1
ATOM 603 O O . TYR A 1 84 ? -4.347 -5.598 -0.218 1.00 84.94 84 TYR A O 1
ATOM 611 N N . ALA A 1 85 ? -5.295 -4.476 -1.909 1.00 87.81 85 ALA A N 1
ATOM 612 C CA . ALA A 1 85 ? -4.279 -3.421 -1.951 1.00 87.81 85 ALA A CA 1
ATOM 613 C C . ALA A 1 85 ? -4.237 -2.590 -0.654 1.00 87.81 85 ALA A C 1
ATOM 615 O O . ALA A 1 85 ? -3.154 -2.213 -0.197 1.00 87.81 85 ALA A O 1
ATOM 616 N N . MET A 1 86 ? -5.388 -2.352 -0.011 1.00 85.06 86 MET A N 1
ATOM 617 C CA . MET A 1 86 ? -5.438 -1.738 1.322 1.00 85.06 86 MET A CA 1
ATOM 618 C C . MET A 1 86 ? -4.744 -2.614 2.370 1.00 85.06 86 MET A C 1
ATOM 620 O O . MET A 1 86 ? -3.951 -2.109 3.168 1.00 85.06 86 MET A O 1
ATOM 624 N N . GLY A 1 87 ? -5.011 -3.923 2.356 1.00 82.12 87 GLY A N 1
ATOM 625 C CA . GLY A 1 87 ? -4.350 -4.890 3.232 1.00 82.12 87 GLY A CA 1
ATOM 626 C C . GLY A 1 87 ? -2.836 -4.925 3.028 1.00 82.12 87 GLY A C 1
ATOM 627 O O . GLY A 1 87 ? -2.074 -4.881 3.992 1.00 82.12 87 GLY A O 1
ATOM 628 N N . TRP A 1 88 ? -2.388 -4.905 1.774 1.00 88.25 88 TRP A N 1
ATOM 629 C CA . TRP A 1 88 ? -0.972 -4.779 1.442 1.00 88.25 88 TRP A CA 1
ATOM 630 C C . TRP A 1 88 ? -0.354 -3.492 2.004 1.00 88.25 88 TRP A C 1
ATOM 632 O O . TRP A 1 88 ? 0.686 -3.543 2.661 1.00 88.25 88 TRP A O 1
ATOM 642 N N . LEU A 1 89 ? -1.011 -2.342 1.820 1.00 87.00 89 LEU A N 1
ATOM 643 C CA . LEU A 1 89 ? -0.532 -1.061 2.346 1.00 87.00 89 LEU A CA 1
ATOM 644 C C . LEU A 1 89 ? -0.428 -1.085 3.876 1.00 87.00 89 LEU A C 1
ATOM 646 O O . LEU A 1 89 ? 0.520 -0.536 4.443 1.00 87.00 89 LEU A O 1
ATOM 650 N N . ALA A 1 90 ? -1.369 -1.751 4.545 1.00 81.31 90 ALA A N 1
ATOM 651 C CA . ALA A 1 90 ? -1.321 -1.985 5.980 1.00 81.31 90 ALA A CA 1
ATOM 652 C C . ALA A 1 90 ? -0.083 -2.789 6.390 1.00 81.31 90 ALA A C 1
ATOM 654 O O . ALA A 1 90 ? 0.659 -2.350 7.269 1.00 81.31 90 ALA A O 1
ATOM 655 N N . VAL A 1 91 ? 0.194 -3.902 5.705 1.00 82.19 91 VAL A N 1
ATOM 656 C CA . VAL A 1 91 ? 1.396 -4.715 5.939 1.00 82.19 91 VAL A CA 1
ATOM 657 C C . VAL A 1 91 ? 2.658 -3.869 5.765 1.00 82.19 91 VAL A C 1
ATOM 659 O O . VAL A 1 91 ? 3.449 -3.759 6.703 1.00 82.19 91 VAL A O 1
ATOM 662 N N . VAL A 1 92 ? 2.818 -3.177 4.633 1.00 85.88 92 VAL A N 1
ATOM 663 C CA . VAL A 1 92 ? 3.994 -2.321 4.399 1.00 85.88 92 VAL A CA 1
ATOM 664 C C . VAL A 1 92 ? 4.137 -1.264 5.497 1.00 85.88 92 VAL A C 1
ATOM 666 O O . VAL A 1 92 ? 5.218 -1.099 6.065 1.00 85.88 92 VAL A O 1
ATOM 669 N N . SER A 1 93 ? 3.037 -0.607 5.867 1.00 82.94 93 SER A N 1
ATOM 670 C CA . SER A 1 93 ? 3.037 0.443 6.892 1.00 82.94 93 SER A CA 1
ATOM 671 C C . SER A 1 93 ? 3.417 -0.069 8.283 1.00 82.94 93 SER A C 1
ATOM 673 O O . SER A 1 93 ? 4.043 0.659 9.052 1.00 82.94 93 SER A O 1
ATOM 675 N N . THR A 1 94 ? 3.073 -1.317 8.615 1.00 75.75 94 THR A N 1
ATOM 676 C CA . THR A 1 94 ? 3.483 -1.944 9.885 1.00 75.75 94 THR A CA 1
ATOM 677 C C . THR A 1 94 ? 4.942 -2.381 9.891 1.00 75.75 94 THR A C 1
ATOM 679 O O . THR A 1 94 ? 5.607 -2.249 10.916 1.00 75.75 94 THR A O 1
ATOM 682 N N . THR A 1 95 ? 5.458 -2.857 8.755 1.00 77.62 95 THR A N 1
ATOM 683 C CA . THR A 1 95 ? 6.862 -3.285 8.635 1.00 77.62 95 THR A CA 1
ATOM 684 C C . THR A 1 95 ? 7.843 -2.108 8.612 1.00 77.62 95 THR A C 1
ATOM 686 O O . THR A 1 95 ? 8.966 -2.243 9.092 1.00 77.62 95 THR A O 1
ATOM 689 N N . ALA A 1 96 ? 7.425 -0.942 8.107 1.00 76.44 96 ALA A N 1
ATOM 690 C CA . ALA A 1 96 ? 8.260 0.256 7.991 1.00 76.44 96 ALA A CA 1
ATOM 691 C C . ALA A 1 96 ? 7.519 1.531 8.457 1.00 76.44 96 ALA A C 1
ATOM 693 O O . ALA A 1 96 ? 7.217 2.408 7.633 1.00 76.44 96 ALA A O 1
ATOM 694 N N . PRO A 1 97 ? 7.215 1.665 9.765 1.00 70.25 97 PRO A N 1
ATOM 695 C CA . PRO A 1 97 ? 6.361 2.734 10.272 1.00 70.25 97 PRO A CA 1
ATOM 696 C C . PRO A 1 97 ? 6.984 4.126 10.087 1.00 70.25 97 PRO A C 1
ATOM 698 O O . PRO A 1 97 ? 8.119 4.376 10.482 1.00 70.25 97 PRO A O 1
ATOM 701 N N . GLY A 1 98 ? 6.203 5.058 9.526 1.00 66.44 98 GLY A N 1
ATOM 702 C CA . GLY A 1 98 ? 6.492 6.500 9.560 1.00 66.44 98 GLY A CA 1
ATOM 703 C C . GLY A 1 98 ? 7.613 7.007 8.644 1.00 66.44 98 GLY A C 1
ATOM 704 O O . GLY A 1 98 ? 8.070 8.130 8.840 1.00 66.44 98 GLY A O 1
ATOM 705 N N . GLY A 1 99 ? 8.052 6.220 7.656 1.00 83.06 99 GLY A N 1
ATOM 706 C CA . GLY A 1 99 ? 9.135 6.590 6.734 1.00 83.06 99 GLY A CA 1
ATOM 707 C C . GLY A 1 99 ? 8.722 6.726 5.265 1.00 83.06 99 GLY A C 1
ATOM 708 O O . GLY A 1 99 ? 7.584 6.444 4.884 1.00 83.06 99 GLY A O 1
ATOM 709 N N . HIS A 1 100 ? 9.696 7.086 4.420 1.00 89.81 100 HIS A N 1
ATOM 710 C CA . HIS A 1 100 ? 9.537 7.188 2.963 1.00 89.81 100 HIS A CA 1
ATOM 711 C C . HIS A 1 100 ? 8.945 5.918 2.328 1.00 89.81 100 HIS A C 1
ATOM 713 O O . HIS A 1 100 ? 8.207 6.027 1.356 1.00 89.81 100 HIS A O 1
ATOM 719 N N . THR A 1 101 ? 9.205 4.731 2.890 1.00 90.88 101 THR A N 1
ATOM 720 C CA . THR A 1 101 ? 8.626 3.459 2.425 1.00 90.88 101 THR A CA 1
ATOM 721 C C . THR A 1 101 ? 7.107 3.429 2.537 1.00 90.88 101 THR A C 1
ATOM 723 O O . THR A 1 101 ? 6.438 3.089 1.567 1.00 90.88 101 THR A O 1
ATOM 726 N N . SER A 1 102 ? 6.553 3.832 3.684 1.00 87.69 102 SER A N 1
ATOM 727 C CA . SER A 1 102 ? 5.100 3.896 3.885 1.00 87.69 102 SER A CA 1
ATOM 728 C C . SER A 1 102 ? 4.458 4.944 2.973 1.00 87.69 102 SER A C 1
ATOM 730 O O . SER A 1 102 ? 3.424 4.685 2.361 1.00 87.69 102 SER A O 1
ATOM 732 N N . THR A 1 103 ? 5.091 6.115 2.836 1.00 89.19 103 THR A N 1
ATOM 733 C CA . THR A 1 103 ? 4.608 7.184 1.945 1.00 89.19 103 THR A CA 1
ATOM 734 C C . THR A 1 103 ? 4.630 6.748 0.482 1.00 89.19 103 THR A C 1
ATOM 736 O O . THR A 1 103 ? 3.660 6.975 -0.239 1.00 89.19 103 THR A O 1
ATOM 739 N N . LEU A 1 104 ? 5.705 6.085 0.046 1.00 93.25 104 LEU A N 1
ATOM 740 C CA . LEU A 1 104 ? 5.807 5.541 -1.303 1.00 93.25 104 LEU A CA 1
ATOM 741 C C . LEU A 1 104 ? 4.750 4.461 -1.534 1.00 93.25 104 LEU A C 1
ATOM 743 O O . LEU A 1 104 ? 4.032 4.531 -2.522 1.00 93.25 104 LEU A O 1
ATOM 747 N N . ALA A 1 105 ? 4.611 3.503 -0.617 1.00 92.44 105 ALA A N 1
ATOM 748 C CA . ALA A 1 105 ? 3.610 2.445 -0.720 1.00 92.44 105 ALA A CA 1
ATOM 749 C C . ALA A 1 105 ? 2.189 3.008 -0.834 1.00 92.44 105 ALA A C 1
ATOM 751 O O . ALA A 1 105 ? 1.418 2.562 -1.681 1.00 92.44 105 ALA A O 1
ATOM 752 N N . ARG A 1 106 ? 1.865 4.040 -0.044 1.00 90.38 106 ARG A N 1
ATOM 753 C CA . ARG A 1 106 ? 0.590 4.751 -0.164 1.00 90.38 106 ARG A CA 1
ATOM 754 C C . ARG A 1 106 ? 0.416 5.343 -1.558 1.00 90.38 106 ARG A C 1
ATOM 756 O O . ARG A 1 106 ? -0.613 5.109 -2.180 1.00 90.38 106 ARG A O 1
ATOM 763 N N . ALA A 1 107 ? 1.420 6.059 -2.062 1.00 91.19 107 ALA A N 1
ATOM 764 C CA . ALA A 1 107 ? 1.359 6.660 -3.391 1.00 91.19 107 ALA A CA 1
ATOM 765 C C . ALA A 1 107 ? 1.163 5.608 -4.497 1.00 91.19 107 ALA A C 1
ATOM 767 O O . ALA A 1 107 ? 0.360 5.824 -5.394 1.00 91.19 107 ALA A O 1
ATOM 768 N N . LEU A 1 108 ? 1.820 4.446 -4.406 1.00 92.25 108 LEU A N 1
ATOM 769 C CA . LEU A 1 108 ? 1.651 3.355 -5.375 1.00 92.25 108 LEU A CA 1
ATOM 770 C C . LEU A 1 108 ? 0.220 2.788 -5.406 1.00 92.25 108 LEU A C 1
ATOM 772 O O . LEU A 1 108 ? -0.207 2.291 -6.443 1.00 92.25 108 LEU A O 1
ATOM 776 N N . VAL A 1 109 ? -0.512 2.841 -4.289 1.00 90.44 109 VAL A N 1
ATOM 777 C CA . VAL A 1 109 ? -1.879 2.301 -4.180 1.00 90.44 109 VAL A CA 1
ATOM 778 C C . VAL A 1 109 ? -2.948 3.350 -4.475 1.00 90.44 109 VAL A C 1
ATOM 780 O O . VAL A 1 109 ? -3.951 3.026 -5.116 1.00 90.44 109 VAL A O 1
ATOM 783 N N . GLU A 1 110 ? -2.763 4.576 -3.990 1.00 88.06 110 GLU A N 1
ATOM 784 C CA . GLU A 1 110 ? -3.767 5.645 -4.055 1.00 88.06 110 GLU A CA 1
ATOM 785 C C . GLU A 1 110 ? -3.670 6.489 -5.336 1.00 88.06 110 GLU A C 1
ATOM 787 O O . GLU A 1 110 ? -4.670 7.073 -5.757 1.00 88.06 110 GLU A O 1
ATOM 792 N N . ASP A 1 111 ? -2.503 6.558 -5.986 1.00 89.06 111 ASP A N 1
ATOM 793 C CA . ASP A 1 111 ? -2.353 7.290 -7.245 1.00 89.06 111 ASP A CA 1
ATOM 794 C C . ASP A 1 111 ? -2.919 6.468 -8.415 1.00 89.06 111 ASP A C 1
ATOM 796 O O . ASP A 1 111 ? -2.295 5.531 -8.922 1.00 89.06 111 ASP A O 1
ATOM 800 N N . SER A 1 112 ? -4.110 6.865 -8.870 1.00 84.44 112 SER A N 1
ATOM 801 C CA . SER A 1 112 ? -4.825 6.228 -9.987 1.00 84.44 112 SER A CA 1
ATOM 802 C C . SER A 1 112 ? -4.060 6.213 -11.319 1.00 84.44 112 SER A C 1
ATOM 804 O O . SER A 1 112 ? -4.386 5.411 -12.195 1.00 84.44 112 SER A O 1
ATOM 806 N N . ALA A 1 113 ? -3.042 7.069 -11.488 1.00 87.38 113 ALA A N 1
ATOM 807 C CA . ALA A 1 113 ? -2.184 7.040 -12.670 1.00 87.38 113 ALA A CA 1
ATOM 808 C C . ALA A 1 113 ? -1.121 5.930 -12.598 1.00 87.38 113 ALA A C 1
ATOM 810 O O . ALA A 1 113 ? -0.600 5.529 -13.636 1.00 87.38 113 ALA A O 1
ATOM 811 N N . LEU A 1 114 ? -0.800 5.433 -11.397 1.00 89.31 114 LEU A N 1
ATOM 812 C CA . LEU A 1 114 ? 0.180 4.361 -11.182 1.00 89.31 114 LEU A CA 1
ATOM 813 C C . LEU A 1 114 ? -0.485 2.990 -11.103 1.00 89.31 114 LEU A C 1
ATOM 815 O O . LEU A 1 114 ? 0.019 2.024 -11.678 1.00 89.31 114 LEU A O 1
ATOM 819 N N . ARG A 1 115 ? -1.618 2.912 -10.401 1.00 92.44 115 ARG A N 1
ATOM 820 C CA . ARG A 1 115 ? -2.410 1.694 -10.226 1.00 92.44 115 ARG A CA 1
ATOM 821 C C . ARG A 1 115 ? -3.846 1.956 -10.646 1.00 92.44 115 ARG A C 1
ATOM 823 O O . ARG A 1 115 ? -4.527 2.813 -10.089 1.00 92.44 115 ARG A O 1
ATOM 830 N N . THR A 1 116 ? -4.333 1.176 -11.602 1.00 87.69 116 THR A N 1
ATOM 831 C CA . THR A 1 116 ? -5.742 1.227 -11.994 1.00 87.69 116 THR A CA 1
ATOM 832 C C . THR A 1 116 ? -6.613 0.672 -10.856 1.00 87.69 116 THR A C 1
ATOM 834 O O . THR A 1 116 ? -6.312 -0.420 -10.365 1.00 87.69 116 THR A O 1
ATOM 837 N N . PRO A 1 117 ? -7.686 1.367 -10.430 1.00 86.25 117 PRO A N 1
ATOM 838 C CA . PRO A 1 117 ? -8.667 0.801 -9.503 1.00 86.25 117 PRO A CA 1
ATOM 839 C C . PRO A 1 117 ? -9.184 -0.549 -10.008 1.00 86.25 117 PRO A C 1
ATOM 841 O O . PRO A 1 117 ? -9.336 -0.741 -11.216 1.00 86.25 117 PRO A O 1
ATOM 844 N N . GLY A 1 118 ? -9.417 -1.501 -9.109 1.00 85.38 118 GLY A N 1
ATOM 845 C CA . GLY A 1 118 ? -9.749 -2.866 -9.513 1.00 85.38 118 GLY A CA 1
ATOM 846 C C . GLY A 1 118 ? -8.546 -3.714 -9.961 1.00 85.38 118 GLY A C 1
ATOM 847 O O . GLY A 1 118 ? -8.735 -4.818 -10.466 1.00 85.38 118 GLY A O 1
ATOM 848 N N . SER A 1 119 ? -7.309 -3.226 -9.813 1.00 89.75 119 SER A N 1
ATOM 849 C CA . SER A 1 119 ? -6.089 -3.938 -10.216 1.00 89.75 119 SER A CA 1
ATOM 850 C C . SER A 1 119 ? -5.005 -3.910 -9.140 1.00 89.75 119 SER A C 1
ATOM 852 O O . SER A 1 119 ? -4.869 -2.951 -8.378 1.00 89.75 119 SER A O 1
ATOM 854 N N . LEU A 1 120 ? -4.194 -4.970 -9.122 1.00 90.44 120 LEU A N 1
ATOM 855 C CA . LEU A 1 120 ? -2.977 -5.102 -8.312 1.00 90.44 120 LEU A CA 1
ATOM 856 C C . LEU A 1 120 ? -1.696 -4.787 -9.101 1.00 90.44 120 LEU A C 1
ATOM 858 O O . LEU A 1 120 ? -0.599 -4.854 -8.543 1.00 90.44 120 LEU A O 1
ATOM 862 N N . ALA A 1 121 ? -1.828 -4.470 -10.392 1.00 93.00 121 ALA A N 1
ATOM 863 C CA . ALA A 1 121 ? -0.720 -4.086 -11.254 1.00 93.00 121 ALA A CA 1
ATOM 864 C C . ALA A 1 121 ? -0.416 -2.590 -11.117 1.00 93.00 121 ALA A C 1
ATOM 866 O O . ALA A 1 121 ? -1.316 -1.749 -11.118 1.00 93.00 121 ALA A O 1
ATOM 867 N N . ILE A 1 122 ? 0.871 -2.275 -11.044 1.00 93.25 122 ILE A N 1
ATOM 868 C CA . ILE A 1 122 ? 1.414 -0.929 -10.921 1.00 93.25 122 ILE A CA 1
ATOM 869 C C . ILE A 1 122 ? 2.329 -0.692 -12.115 1.00 93.25 122 ILE A C 1
ATOM 871 O O . ILE A 1 122 ? 3.241 -1.477 -12.378 1.00 93.25 122 ILE A O 1
ATOM 875 N N . ARG A 1 123 ? 2.122 0.412 -12.828 1.00 92.12 123 ARG A N 1
ATOM 876 C CA . ARG A 1 123 ? 2.986 0.818 -13.933 1.00 92.12 123 ARG A CA 1
ATOM 877 C C . ARG A 1 123 ? 3.761 2.066 -13.546 1.00 92.12 123 ARG A C 1
ATOM 879 O O . ARG A 1 123 ? 3.173 3.069 -13.159 1.00 92.12 123 ARG A O 1
ATOM 886 N N . LEU A 1 124 ? 5.079 1.998 -13.686 1.00 91.69 124 LEU A N 1
ATOM 887 C CA . LEU A 1 124 ? 5.977 3.117 -13.433 1.00 91.69 124 LEU A CA 1
ATOM 888 C C . LEU A 1 124 ? 6.726 3.471 -14.709 1.00 91.69 124 LEU A C 1
ATOM 890 O O . LEU A 1 124 ? 7.316 2.601 -15.345 1.00 91.69 124 LEU A O 1
ATOM 894 N N . THR A 1 125 ? 6.726 4.751 -15.057 1.00 91.38 125 THR A N 1
ATOM 895 C CA . THR A 1 125 ? 7.647 5.345 -16.031 1.00 91.38 125 THR A CA 1
ATOM 896 C C . THR A 1 125 ? 8.711 6.192 -15.321 1.00 91.38 125 THR A C 1
ATOM 898 O O . THR A 1 125 ? 8.624 6.458 -14.115 1.00 91.38 125 THR A O 1
ATOM 901 N N . ALA A 1 126 ? 9.701 6.687 -16.064 1.00 88.25 126 ALA A N 1
ATOM 902 C CA . ALA A 1 126 ? 10.702 7.614 -15.540 1.00 88.25 126 ALA A CA 1
ATOM 903 C C . ALA A 1 126 ? 10.043 8.895 -14.997 1.00 88.25 126 ALA A C 1
ATOM 905 O O . ALA A 1 126 ? 10.389 9.373 -13.916 1.00 88.25 126 ALA A O 1
ATOM 906 N N . HIS A 1 127 ? 9.026 9.398 -15.703 1.00 90.75 127 HIS A N 1
ATOM 907 C CA . HIS A 1 127 ? 8.237 10.549 -15.271 1.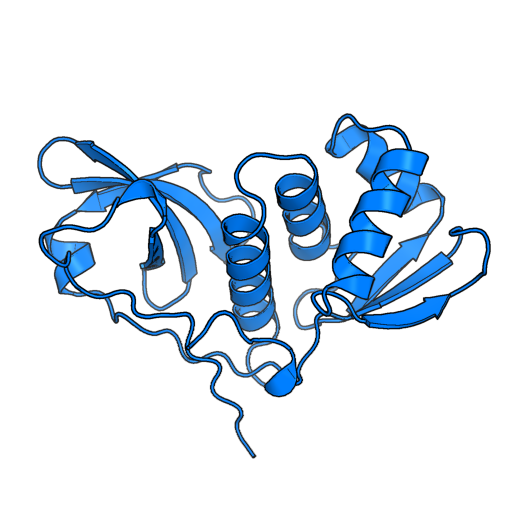00 90.75 127 HIS A CA 1
ATOM 908 C C . HIS A 1 127 ? 7.468 10.266 -13.969 1.00 90.75 127 HIS A C 1
ATOM 910 O O . HIS A 1 127 ? 7.446 11.100 -13.063 1.00 90.75 127 HIS A O 1
ATOM 916 N N . ASP A 1 128 ? 6.881 9.076 -13.829 1.00 91.88 128 ASP A N 1
ATOM 917 C CA . ASP A 1 128 ? 6.187 8.684 -12.597 1.00 91.88 128 ASP A CA 1
ATOM 918 C C . ASP A 1 128 ? 7.151 8.550 -11.417 1.00 91.88 128 ASP A C 1
ATOM 920 O O . ASP A 1 128 ? 6.855 9.008 -10.316 1.00 91.88 128 ASP A O 1
ATOM 924 N N . THR A 1 129 ? 8.344 8.003 -11.654 1.00 89.81 129 THR A N 1
ATOM 925 C CA . THR A 1 129 ? 9.399 7.889 -10.637 1.00 89.81 129 THR A CA 1
ATOM 926 C C . THR A 1 129 ? 9.843 9.267 -10.145 1.00 89.81 129 THR A C 1
ATOM 928 O O . THR A 1 129 ? 9.995 9.481 -8.941 1.00 89.81 129 THR A O 1
ATOM 931 N N . GLN A 1 130 ? 9.975 10.237 -11.053 1.00 89.94 130 GLN A N 1
ATOM 932 C CA . GLN A 1 130 ? 10.238 11.638 -10.714 1.00 89.94 130 GLN A CA 1
ATOM 933 C C . GLN A 1 130 ? 9.103 12.275 -9.913 1.00 89.94 130 GLN A C 1
ATOM 935 O O . GLN A 1 130 ? 9.354 12.985 -8.934 1.00 89.94 130 GLN A O 1
ATOM 940 N N . ARG A 1 131 ? 7.850 12.016 -10.303 1.00 91.75 131 ARG A N 1
ATOM 941 C CA . ARG A 1 131 ? 6.670 12.491 -9.571 1.00 91.75 131 ARG A CA 1
ATOM 942 C C . ARG A 1 131 ? 6.651 11.932 -8.147 1.00 91.75 131 ARG A C 1
ATOM 944 O O . ARG A 1 131 ? 6.481 12.697 -7.198 1.00 91.75 131 ARG A O 1
ATOM 951 N N . LEU A 1 132 ? 6.909 10.635 -7.991 1.00 91.38 132 LEU A N 1
ATOM 952 C CA . LEU A 1 132 ? 7.006 9.955 -6.698 1.00 91.38 132 LEU A CA 1
ATOM 953 C C . LEU A 1 132 ? 8.148 10.501 -5.840 1.00 91.38 132 LEU A C 1
ATOM 955 O O . LEU A 1 132 ? 7.950 10.753 -4.655 1.00 91.38 132 LEU A O 1
ATOM 959 N N . ALA A 1 133 ? 9.320 10.751 -6.429 1.00 91.06 133 ALA A N 1
ATOM 960 C CA . ALA A 1 133 ? 10.456 11.349 -5.731 1.00 91.06 133 ALA A CA 1
ATOM 961 C C . ALA A 1 133 ? 10.075 12.693 -5.085 1.00 91.06 133 ALA A C 1
ATOM 963 O O . ALA A 1 133 ? 10.350 12.921 -3.906 1.00 91.06 133 ALA A O 1
ATOM 964 N N . ARG A 1 134 ? 9.350 13.547 -5.820 1.00 89.94 134 ARG A N 1
ATOM 965 C CA . ARG A 1 134 ? 8.842 14.824 -5.294 1.00 89.94 134 ARG A CA 1
ATOM 966 C C . ARG A 1 134 ? 7.795 14.627 -4.199 1.00 89.94 134 ARG A C 1
ATOM 968 O O . ARG A 1 134 ? 7.885 15.290 -3.172 1.00 89.94 134 ARG A O 1
ATOM 975 N N . ALA A 1 135 ? 6.843 13.716 -4.400 1.00 87.00 135 ALA A N 1
ATOM 976 C CA . ALA A 1 135 ? 5.767 13.453 -3.443 1.00 87.00 135 ALA A CA 1
ATOM 977 C C . ALA A 1 135 ? 6.275 12.870 -2.112 1.00 87.00 135 ALA A C 1
ATOM 979 O O . ALA A 1 135 ? 5.745 13.180 -1.050 1.00 87.00 135 ALA A O 1
ATOM 980 N N . VAL A 1 136 ? 7.320 12.044 -2.167 1.00 88.69 136 VAL A N 1
ATOM 981 C CA . VAL A 1 136 ? 7.919 11.384 -0.997 1.00 88.69 136 VAL A CA 1
ATOM 982 C C . VAL A 1 136 ? 9.069 12.215 -0.400 1.00 88.69 136 VAL A C 1
ATOM 984 O O . VAL A 1 136 ? 9.653 11.817 0.601 1.00 88.69 136 VAL A O 1
ATOM 987 N N . HIS A 1 137 ? 9.392 13.380 -0.980 1.00 90.31 137 HIS A N 1
ATOM 988 C CA . HIS A 1 137 ? 10.543 14.214 -0.606 1.00 90.31 137 HIS A CA 1
ATOM 989 C C . HIS A 1 137 ? 11.883 13.453 -0.614 1.00 90.31 137 HIS A C 1
ATOM 991 O O . HIS A 1 137 ? 12.763 13.680 0.216 1.00 90.31 137 HIS A O 1
ATOM 997 N N . ALA A 1 138 ? 12.054 12.558 -1.588 1.00 90.75 138 ALA A N 1
ATOM 998 C CA . ALA A 1 138 ? 13.245 11.738 -1.764 1.00 90.75 138 ALA A CA 1
ATOM 999 C C . ALA A 1 138 ? 13.927 12.018 -3.112 1.00 90.75 138 ALA A C 1
ATOM 1001 O O . ALA A 1 138 ? 13.345 12.580 -4.036 1.00 90.75 138 ALA A O 1
ATOM 1002 N N . ARG A 1 139 ? 15.190 11.601 -3.244 1.00 92.44 139 ARG A N 1
ATOM 1003 C CA . ARG A 1 139 ? 15.870 11.545 -4.549 1.00 92.44 139 ARG A CA 1
ATOM 1004 C C . ARG A 1 139 ? 15.397 10.313 -5.320 1.00 92.44 139 ARG A C 1
ATOM 1006 O O . ARG A 1 139 ? 15.047 9.313 -4.698 1.00 92.44 139 ARG A O 1
ATOM 1013 N N . GLU A 1 140 ? 15.481 10.337 -6.650 1.00 89.69 140 GLU A N 1
ATOM 1014 C CA . GLU A 1 140 ? 15.121 9.185 -7.497 1.00 89.69 140 GLU A CA 1
ATOM 1015 C C . GLU A 1 140 ? 15.843 7.898 -7.079 1.00 89.69 140 GLU A C 1
ATOM 1017 O O . GLU A 1 140 ? 15.217 6.849 -6.962 1.00 89.69 140 GLU A O 1
ATOM 1022 N N . ILE A 1 141 ? 17.141 7.985 -6.763 1.00 89.75 141 ILE A N 1
ATOM 1023 C CA . ILE A 1 141 ? 17.905 6.834 -6.264 1.00 89.75 141 ILE A CA 1
ATOM 1024 C C . ILE A 1 141 ? 17.314 6.270 -4.966 1.00 89.75 141 ILE A C 1
ATOM 1026 O O . ILE A 1 141 ? 17.268 5.062 -4.786 1.00 89.75 141 ILE A O 1
ATOM 1030 N N . GLY A 1 142 ? 16.787 7.133 -4.092 1.00 91.12 142 GLY A N 1
ATOM 1031 C CA . GLY A 1 142 ? 16.097 6.719 -2.874 1.00 91.12 142 GLY A CA 1
ATOM 1032 C C . GLY A 1 142 ? 14.795 5.982 -3.178 1.00 91.12 142 GLY A C 1
ATOM 1033 O O . GLY A 1 142 ? 14.535 4.951 -2.567 1.00 91.12 142 GLY A O 1
ATOM 1034 N N . ILE A 1 143 ? 14.017 6.451 -4.160 1.00 92.56 143 ILE A N 1
ATOM 1035 C CA . ILE A 1 143 ? 12.810 5.748 -4.622 1.00 92.56 143 ILE A CA 1
ATOM 1036 C C . ILE A 1 143 ? 13.168 4.361 -5.153 1.00 92.56 143 ILE A C 1
ATOM 1038 O O . ILE A 1 143 ? 12.567 3.380 -4.725 1.00 92.56 143 ILE A O 1
ATOM 1042 N N . ARG A 1 144 ? 14.187 4.260 -6.014 1.00 90.88 144 ARG A N 1
ATOM 1043 C CA . ARG A 1 144 ? 14.664 2.977 -6.556 1.00 90.88 144 ARG A CA 1
ATOM 1044 C C . ARG A 1 144 ? 15.104 2.023 -5.449 1.00 90.88 144 ARG A C 1
ATOM 1046 O O . ARG A 1 144 ? 14.693 0.870 -5.453 1.00 90.88 144 ARG A O 1
ATOM 1053 N N . THR A 1 145 ? 15.858 2.504 -4.461 1.00 91.88 145 THR A N 1
ATOM 1054 C CA . THR A 1 145 ? 16.265 1.693 -3.304 1.00 91.88 145 THR A CA 1
ATOM 1055 C C . THR A 1 145 ? 15.063 1.188 -2.507 1.00 91.88 145 THR A C 1
ATOM 1057 O O . THR A 1 145 ? 15.037 0.022 -2.116 1.00 91.88 145 THR A O 1
ATOM 1060 N N . ILE A 1 146 ? 14.050 2.029 -2.276 1.00 92.62 146 ILE A N 1
ATOM 1061 C CA . ILE A 1 146 ? 12.837 1.615 -1.559 1.00 92.62 146 ILE A CA 1
ATOM 1062 C C . ILE A 1 146 ? 12.059 0.579 -2.379 1.00 92.62 146 ILE A C 1
ATOM 1064 O O . ILE A 1 146 ? 11.680 -0.452 -1.830 1.00 92.62 146 ILE A O 1
ATOM 1068 N N . LEU A 1 147 ? 11.858 0.804 -3.681 1.00 92.38 147 LEU A N 1
ATOM 1069 C CA . LEU A 1 147 ? 11.184 -0.158 -4.560 1.00 92.38 147 LEU A CA 1
ATOM 1070 C C . LEU A 1 147 ? 11.930 -1.493 -4.600 1.00 92.38 147 LEU A C 1
ATOM 1072 O O . LEU A 1 147 ? 11.315 -2.539 -4.415 1.00 92.38 147 LEU A O 1
ATOM 1076 N N . HIS A 1 148 ? 13.253 -1.460 -4.762 1.00 91.31 148 HIS A N 1
ATOM 1077 C CA . HIS A 1 148 ? 14.099 -2.646 -4.697 1.00 91.31 148 HIS A CA 1
ATOM 1078 C C . HIS A 1 148 ? 13.938 -3.368 -3.357 1.00 91.31 148 HIS A C 1
ATOM 1080 O O . HIS A 1 148 ? 13.764 -4.579 -3.338 1.00 91.31 148 HIS A O 1
ATOM 1086 N N . THR A 1 149 ? 13.907 -2.635 -2.241 1.00 91.31 149 THR A N 1
ATOM 1087 C CA . THR A 1 149 ? 13.689 -3.216 -0.908 1.00 91.31 149 THR A CA 1
ATOM 1088 C C . THR A 1 149 ? 12.327 -3.903 -0.803 1.00 91.31 149 THR A C 1
ATOM 1090 O O . THR A 1 149 ? 12.238 -5.006 -0.264 1.00 91.31 149 THR A O 1
ATOM 1093 N N . LEU A 1 150 ? 11.264 -3.288 -1.332 1.00 91.38 150 LEU A N 1
ATOM 1094 C CA . LEU A 1 150 ? 9.930 -3.896 -1.372 1.00 91.38 150 LEU A CA 1
ATOM 1095 C C . LEU A 1 150 ? 9.927 -5.169 -2.230 1.00 91.38 150 LEU A C 1
ATOM 1097 O O . LEU A 1 150 ? 9.322 -6.160 -1.830 1.00 91.38 150 LEU A O 1
ATOM 1101 N N . VAL A 1 151 ? 10.643 -5.173 -3.357 1.00 91.56 151 VAL A N 1
ATOM 1102 C CA . VAL A 1 151 ? 10.784 -6.354 -4.221 1.00 91.56 151 VAL A CA 1
ATOM 1103 C C . VAL A 1 151 ? 11.550 -7.475 -3.520 1.00 91.56 151 VAL A C 1
ATOM 1105 O O . VAL A 1 151 ? 11.052 -8.593 -3.424 1.00 91.56 151 VAL A O 1
ATOM 1108 N N . THR A 1 152 ? 12.728 -7.191 -2.960 1.00 90.25 152 THR A N 1
ATOM 1109 C CA . THR A 1 152 ? 13.547 -8.208 -2.278 1.00 90.25 152 THR A CA 1
ATOM 1110 C C . THR A 1 152 ? 12.893 -8.750 -1.013 1.00 90.25 152 THR A C 1
ATOM 1112 O O . THR A 1 152 ? 13.170 -9.876 -0.618 1.00 90.25 152 THR A O 1
ATOM 1115 N N . SER A 1 153 ? 12.014 -7.966 -0.382 1.00 86.62 153 SER A N 1
ATOM 1116 C CA . SER A 1 153 ? 11.221 -8.400 0.777 1.00 86.62 153 SER A CA 1
ATOM 1117 C C . SER A 1 153 ? 9.965 -9.184 0.379 1.00 86.62 153 SER A C 1
ATOM 1119 O O . SER A 1 153 ? 9.179 -9.551 1.248 1.00 86.62 153 SER A O 1
ATOM 1121 N N . GLY A 1 154 ? 9.729 -9.398 -0.921 1.00 88.88 154 GLY A N 1
ATOM 1122 C CA . GLY A 1 154 ? 8.540 -10.082 -1.423 1.00 88.88 154 GLY A CA 1
ATOM 1123 C C . GLY A 1 154 ? 7.243 -9.298 -1.213 1.00 88.88 154 GLY A C 1
ATOM 1124 O O . GLY A 1 154 ? 6.168 -9.885 -1.240 1.00 88.88 154 GLY A O 1
ATOM 1125 N N . LEU A 1 155 ? 7.326 -7.982 -0.994 1.00 89.38 155 LEU A N 1
ATOM 1126 C CA . LEU A 1 155 ? 6.172 -7.086 -0.898 1.00 89.38 155 LEU A CA 1
ATOM 1127 C C . LEU A 1 155 ? 5.771 -6.547 -2.275 1.00 89.38 155 LEU A C 1
ATOM 1129 O O . LEU A 1 155 ? 4.635 -6.132 -2.451 1.00 89.38 155 LEU A O 1
ATOM 1133 N N . LEU A 1 156 ? 6.660 -6.571 -3.264 1.00 92.50 156 LEU A N 1
ATOM 1134 C CA . LEU A 1 156 ? 6.333 -6.327 -4.667 1.00 92.50 156 LEU A CA 1
ATOM 1135 C C . LEU A 1 156 ? 6.964 -7.409 -5.539 1.00 92.50 156 LEU A C 1
ATOM 1137 O O . LEU A 1 156 ? 8.000 -7.974 -5.198 1.00 92.50 156 LEU A O 1
ATOM 1141 N N . THR A 1 157 ? 6.360 -7.668 -6.689 1.00 91.81 157 THR A N 1
ATOM 1142 C CA . THR A 1 157 ? 6.937 -8.522 -7.731 1.00 91.81 157 THR A CA 1
ATOM 1143 C C . THR A 1 157 ? 7.177 -7.687 -8.978 1.00 91.81 157 THR A C 1
ATOM 1145 O O . THR A 1 157 ? 6.337 -6.864 -9.336 1.00 91.81 157 THR A O 1
ATOM 1148 N N . VAL A 1 158 ? 8.319 -7.882 -9.633 1.00 91.75 158 VAL A N 1
ATOM 1149 C CA . VAL A 1 158 ? 8.593 -7.291 -10.949 1.00 91.75 158 VAL A CA 1
ATOM 1150 C C . VAL A 1 158 ? 8.026 -8.235 -12.006 1.00 91.75 158 VAL A C 1
ATOM 1152 O O . VAL A 1 158 ? 8.440 -9.388 -12.069 1.00 91.75 158 VAL A O 1
ATOM 1155 N N . GLU A 1 159 ? 7.066 -7.766 -12.802 1.00 89.06 159 GLU A N 1
ATOM 1156 C CA . GLU A 1 159 ? 6.529 -8.521 -13.943 1.00 89.06 159 GLU A CA 1
ATOM 1157 C C . GLU A 1 159 ? 7.348 -8.266 -15.212 1.00 89.06 159 GLU A C 1
ATOM 1159 O O . GLU A 1 159 ? 7.613 -9.187 -15.978 1.00 89.06 159 GLU A O 1
ATOM 1164 N N . ASP A 1 160 ? 7.737 -7.010 -15.434 1.00 86.88 160 ASP A N 1
ATOM 1165 C CA . ASP A 1 160 ? 8.499 -6.565 -16.601 1.00 86.88 160 ASP A CA 1
ATOM 1166 C C . ASP A 1 160 ? 9.271 -5.288 -16.246 1.00 86.88 160 ASP A C 1
ATOM 1168 O O . ASP A 1 160 ? 8.809 -4.489 -15.419 1.00 86.88 160 ASP A O 1
ATOM 1172 N N . GLY A 1 161 ? 10.445 -5.095 -16.839 1.00 81.56 161 GLY A N 1
ATOM 1173 C CA . GLY A 1 161 ? 11.350 -4.030 -16.436 1.00 81.56 161 GLY A CA 1
ATOM 1174 C C . GLY A 1 161 ? 12.630 -3.917 -17.245 1.00 81.56 161 GLY A C 1
ATOM 1175 O O . GLY A 1 161 ? 13.209 -4.919 -17.660 1.00 81.56 161 GLY A O 1
ATOM 1176 N N . ASP A 1 162 ? 13.113 -2.688 -17.400 1.00 79.38 162 ASP A N 1
ATOM 1177 C CA . ASP A 1 162 ? 14.468 -2.428 -17.877 1.00 79.38 162 ASP A CA 1
ATOM 1178 C C . ASP A 1 162 ? 15.495 -2.475 -16.731 1.00 79.38 162 ASP A C 1
ATOM 1180 O O . ASP A 1 162 ? 15.142 -2.454 -15.554 1.00 79.38 162 ASP A O 1
ATOM 1184 N N . ALA A 1 163 ? 16.790 -2.560 -17.042 1.00 73.62 163 ALA A N 1
ATOM 1185 C CA . ALA A 1 163 ? 17.835 -2.567 -16.011 1.00 73.62 163 ALA A CA 1
ATOM 1186 C C . ALA A 1 163 ? 18.005 -1.191 -15.332 1.00 73.62 163 ALA A C 1
ATOM 1188 O O . ALA A 1 163 ? 18.400 -1.109 -14.167 1.00 73.62 163 ALA A O 1
ATOM 1189 N N . ASP A 1 164 ? 17.672 -0.115 -16.050 1.00 74.38 164 ASP A N 1
ATOM 1190 C CA . ASP A 1 164 ? 17.995 1.270 -15.679 1.00 74.38 164 ASP A CA 1
ATOM 1191 C C . ASP A 1 164 ? 16.915 1.976 -14.864 1.00 74.38 164 ASP A C 1
ATOM 1193 O O . ASP A 1 164 ? 17.033 3.158 -14.515 1.00 74.38 164 ASP A O 1
ATOM 1197 N N . TRP A 1 165 ? 15.866 1.250 -14.522 1.00 71.69 165 TRP A N 1
ATOM 1198 C CA . TRP A 1 165 ? 14.721 1.746 -13.800 1.00 71.69 165 TRP A CA 1
ATOM 1199 C C . TRP A 1 165 ? 13.940 2.878 -14.465 1.00 71.69 165 TRP A C 1
ATOM 1201 O O . TRP A 1 165 ? 13.461 3.790 -13.784 1.00 71.69 165 TRP A O 1
ATOM 1211 N N . THR A 1 166 ? 13.793 2.827 -15.792 1.00 77.56 166 THR A N 1
ATOM 1212 C CA . THR A 1 166 ? 13.006 3.813 -16.545 1.00 77.56 166 THR A CA 1
ATOM 1213 C C . THR A 1 166 ? 11.569 3.374 -16.778 1.00 77.56 166 THR A C 1
ATOM 1215 O O . THR A 1 166 ? 10.689 4.232 -16.813 1.00 77.56 166 THR A O 1
ATOM 1218 N N . THR A 1 167 ? 11.293 2.074 -16.920 1.00 84.69 167 THR A N 1
ATOM 1219 C CA . THR A 1 167 ? 9.921 1.572 -17.073 1.00 84.69 167 THR A CA 1
ATOM 1220 C C . THR A 1 167 ? 9.763 0.224 -16.391 1.00 84.69 167 THR A C 1
ATOM 1222 O O . THR A 1 167 ? 10.450 -0.724 -16.751 1.00 84.69 167 THR A O 1
ATOM 1225 N N . TYR A 1 168 ? 8.799 0.120 -15.471 1.00 86.00 168 TYR A N 1
ATOM 1226 C CA . TYR A 1 168 ? 8.438 -1.148 -14.835 1.00 86.00 168 TYR A CA 1
ATOM 1227 C C . TYR A 1 168 ? 6.954 -1.417 -14.824 1.00 86.00 168 TYR A C 1
ATOM 1229 O O . TYR A 1 168 ? 6.119 -0.515 -14.696 1.00 86.00 168 TYR A O 1
ATOM 1237 N N . ARG A 1 169 ? 6.661 -2.712 -14.828 1.00 90.69 169 ARG A N 1
ATOM 1238 C CA . ARG A 1 169 ? 5.417 -3.272 -14.331 1.00 90.69 169 ARG A CA 1
ATOM 1239 C C . ARG A 1 169 ? 5.721 -4.016 -13.044 1.00 90.69 169 ARG A C 1
ATOM 1241 O O . ARG A 1 169 ? 6.458 -4.999 -13.033 1.00 90.69 169 ARG A O 1
ATOM 1248 N N . LEU A 1 170 ? 5.180 -3.490 -11.958 1.00 92.00 170 LEU A N 1
ATOM 1249 C CA . LEU A 1 170 ? 5.234 -4.086 -10.636 1.00 92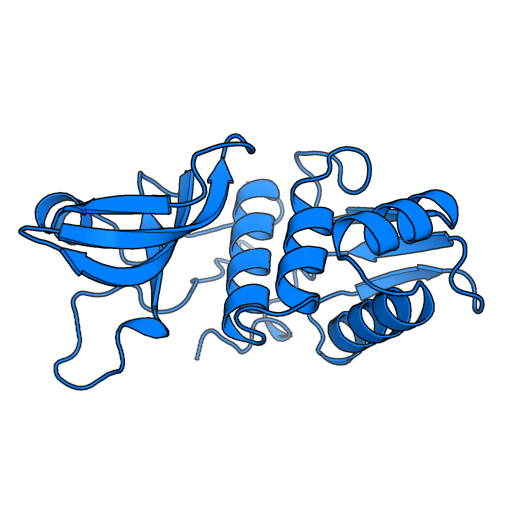.00 170 LEU A CA 1
ATOM 1250 C C . LEU A 1 170 ? 3.861 -4.658 -10.301 1.00 92.00 170 LEU A C 1
ATOM 1252 O O . LEU A 1 170 ? 2.841 -4.228 -10.838 1.00 92.00 170 LEU A O 1
ATOM 1256 N N . ARG A 1 171 ? 3.824 -5.595 -9.364 1.00 92.62 171 ARG A N 1
ATOM 1257 C CA . ARG A 1 171 ? 2.587 -6.199 -8.889 1.00 92.62 171 ARG A CA 1
ATOM 1258 C C . ARG A 1 171 ? 2.598 -6.368 -7.385 1.00 92.62 171 ARG A C 1
ATOM 1260 O O . ARG A 1 171 ? 3.609 -6.768 -6.808 1.00 92.62 171 ARG A O 1
ATOM 1267 N N . ILE A 1 172 ? 1.451 -6.099 -6.769 1.00 90.69 172 ILE A N 1
ATOM 1268 C CA . ILE A 1 172 ? 1.179 -6.508 -5.393 1.00 90.69 172 ILE A CA 1
ATOM 1269 C C . ILE A 1 172 ? 1.003 -8.042 -5.387 1.00 90.69 172 ILE A C 1
ATOM 1271 O O . ILE A 1 172 ? 0.106 -8.541 -6.076 1.00 90.69 172 ILE A O 1
ATOM 1275 N N . PRO A 1 173 ? 1.839 -8.801 -4.654 1.00 86.75 173 PRO A N 1
ATOM 1276 C CA . PRO A 1 173 ? 1.828 -10.261 -4.688 1.00 86.75 173 PRO A CA 1
ATOM 1277 C C . PRO A 1 173 ? 0.500 -10.840 -4.200 1.00 86.75 173 PRO A C 1
ATOM 1279 O O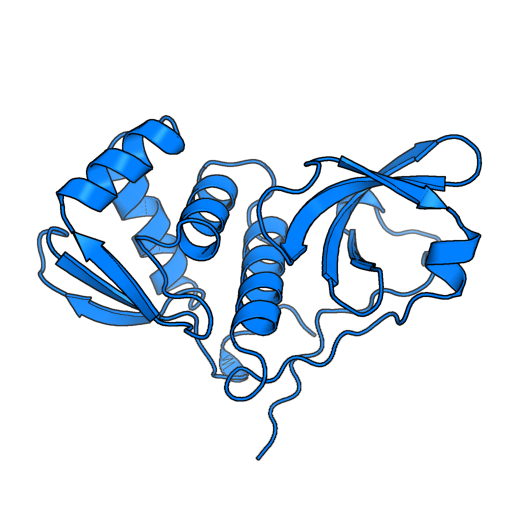 . PRO A 1 173 ? -0.048 -10.403 -3.186 1.00 86.75 173 PRO A O 1
ATOM 1282 N N . THR A 1 174 ? 0.004 -11.859 -4.897 1.00 83.25 174 THR A N 1
ATOM 1283 C CA . THR A 1 174 ? -1.245 -12.571 -4.566 1.00 83.25 174 THR A CA 1
ATOM 1284 C C . THR A 1 174 ? -1.021 -13.870 -3.801 1.00 83.25 174 THR A C 1
ATOM 1286 O O . THR A 1 174 ? -1.971 -14.550 -3.410 1.00 83.25 174 THR A O 1
ATOM 1289 N N . ASP A 1 175 ? 0.239 -14.239 -3.614 1.00 71.19 175 ASP A N 1
ATOM 1290 C CA . ASP A 1 175 ? 0.618 -15.574 -3.193 1.00 71.19 175 ASP A CA 1
ATOM 1291 C C . ASP A 1 175 ? 0.671 -15.601 -1.663 1.00 71.19 175 ASP A C 1
ATOM 1293 O O . ASP A 1 175 ? 1.348 -14.794 -1.024 1.00 71.19 175 ASP A O 1
ATOM 1297 N N . ALA A 1 176 ? -0.045 -16.542 -1.044 1.00 53.41 176 ALA A N 1
ATOM 1298 C CA . ALA A 1 176 ? -0.125 -16.641 0.416 1.00 53.41 176 ALA A CA 1
ATOM 1299 C C . ALA A 1 176 ? 1.248 -16.854 1.088 1.00 53.41 176 ALA A C 1
ATOM 1301 O O . ALA A 1 176 ? 1.408 -16.577 2.275 1.00 53.41 176 ALA A O 1
ATOM 1302 N N . SER A 1 177 ? 2.243 -17.339 0.338 1.00 47.88 177 SER A N 1
ATOM 1303 C CA . SER A 1 177 ? 3.610 -17.576 0.809 1.00 47.88 177 SER A CA 1
ATOM 1304 C C . SER A 1 177 ? 4.383 -16.297 1.131 1.00 47.88 177 SER A C 1
ATOM 1306 O O . SER A 1 177 ? 5.300 -16.352 1.948 1.00 47.88 177 SER A O 1
ATOM 1308 N N . THR A 1 178 ? 4.021 -15.156 0.540 1.00 45.97 178 THR A N 1
ATOM 1309 C CA . THR A 1 178 ? 4.701 -13.867 0.751 1.00 45.97 178 THR A CA 1
ATOM 1310 C C . THR A 1 178 ? 4.078 -13.040 1.878 1.00 45.97 178 THR A C 1
ATOM 1312 O O . THR A 1 178 ? 4.736 -12.169 2.442 1.00 45.97 178 THR A O 1
ATOM 1315 N N . CYS A 1 179 ? 2.848 -13.353 2.301 1.00 42.50 179 CYS A N 1
ATOM 1316 C CA . CYS A 1 179 ? 2.184 -12.689 3.427 1.00 42.50 179 CYS A CA 1
ATOM 1317 C C . CYS A 1 179 ? 2.523 -13.371 4.772 1.00 42.50 179 CYS A C 1
ATOM 1319 O O . CYS A 1 179 ? 1.650 -13.848 5.496 1.00 42.50 179 CYS A O 1
ATOM 1321 N N . GLN A 1 180 ? 3.811 -13.442 5.126 1.00 42.41 180 GLN A N 1
ATOM 1322 C CA . GLN A 1 180 ? 4.267 -14.056 6.388 1.00 42.41 180 GLN A CA 1
ATOM 1323 C C . GLN A 1 180 ? 3.952 -13.233 7.652 1.00 42.41 180 GLN A C 1
ATOM 1325 O O . GLN A 1 180 ? 4.182 -13.712 8.757 1.00 42.41 180 GLN A O 1
ATOM 1330 N N . VAL A 1 181 ? 3.376 -12.034 7.522 1.00 40.56 181 VAL A N 1
ATOM 1331 C CA . VAL A 1 181 ? 3.030 -11.155 8.661 1.00 40.56 181 VAL A CA 1
ATOM 1332 C C . VAL A 1 181 ? 1.761 -11.622 9.407 1.00 40.56 181 VAL A C 1
ATOM 1334 O O . VAL A 1 181 ? 1.354 -11.015 10.390 1.00 40.56 181 VAL A O 1
ATOM 1337 N N . CYS A 1 182 ? 1.142 -12.730 8.984 1.00 35.59 182 CYS A N 1
ATOM 1338 C CA . CYS A 1 182 ? -0.107 -13.244 9.560 1.00 35.59 182 CYS A CA 1
ATOM 1339 C C . CYS A 1 182 ? 0.059 -14.500 10.442 1.00 35.59 182 CYS A C 1
ATOM 1341 O O . CYS A 1 182 ? -0.923 -15.218 10.641 1.00 35.59 182 CYS A O 1
ATOM 1343 N N . ARG A 1 183 ? 1.268 -14.802 10.938 1.00 29.89 183 ARG A N 1
ATOM 1344 C CA . ARG A 1 183 ? 1.493 -15.871 11.929 1.00 29.89 183 ARG A CA 1
ATOM 1345 C C . ARG A 1 183 ? 1.774 -15.316 13.313 1.00 29.89 183 ARG A C 1
ATOM 1347 O O . ARG A 1 183 ? 2.621 -14.405 13.406 1.00 29.89 183 ARG A O 1
#

Secondary structure (DSSP, 8-state):
----EE-S--PSPPTTS-GGG-EEEEGGGTEEEEEEEEETTEEEEEEEEESSSS--SEEEEEHHHHHHS-S--EE-TTT-HHHHHHHHHHHHHHHSTTSHHHHHHHHHHH-TTTB-TT--EEEEEHHHHHHHHHHTT--HHHHHHHHHHHHHTTSSEEEEE-TTSSEEEEE----TTT-GGG-

Radius of gyration: 16.59 Å; chains: 1; bounding box: 37×36×46 Å

Sequence (183 aa):
MTTNVKLGHVGPPPTGDDPRRRVLAIRGGTAIVAVQSRSGNGWRCNVIAQQPCGGPGRITITDAELAAGSPTMDVDPVRDPDGYAMGWLAVVSTTAPGGHTSTLARALVEDSALRTPGSLAIRLTAHDTQRLARAVHAREIGIRTILHTLVTSGLLTVEDGDADWTTYRLRIPTDASTCQVCR

Organism: NCBI:txid560556